Protein AF-A0A7C9EKT6-F1 (afdb_monomer)

Nearest PDB structures (foldseek):
  8a5x-assembly1_A  TM=7.760E-01  e=1.685E-02  Homo sapiens

pLDDT: mean 84.58, std 11.41, range [53.12, 97.75]

Solvent-accessible surface area (backbone atoms only — not comparable to full-atom values): 6250 Å² total; per-residue (Å²): 116,49,46,29,49,45,30,72,34,12,73,25,17,88,84,67,53,48,83,48,59,75,71,38,66,30,97,48,77,91,43,35,16,50,45,60,32,58,52,50,25,46,48,28,68,67,31,66,92,47,80,81,61,56,55,63,34,42,77,44,76,51,62,91,65,98,67,75,61,82,60,71,91,75,60,91,57,86,68,64,47,50,22,23,40,64,58,86,74,91,76,95,70,59,83,84,76,61,68,99,78,122

Mean predicted aligned error: 7.29 Å

Sequence (102 aa):
AKPIDEEPLALNNPKGFTGSMLGRPGLKRSVRVGETGIREAAAYLLDYGGFAGVPPTALVKFSHVTFHVNNPARVSSPPYKIASLQRYVDHDSDAGDLGPSG

Radius of gyration: 16.67 Å; Cα contacts (8 Å, |Δi|>4): 152; chains: 1; bounding box: 42×39×40 Å

InterPro domains:
  IPR000403 Phosphatidylinositol 3-/4-kinase, catalytic domain [PF00454] (2-99)
  IPR044571 Phosphatidylinositol 4-kinase gamma 1-8 [PT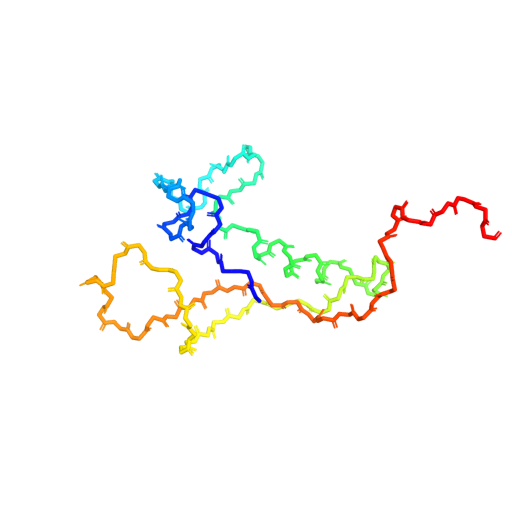HR45800] (1-101)

Structure (mmCIF, N/CA/C/O backbone):
data_AF-A0A7C9EKT6-F1
#
_entry.id   AF-A0A7C9EKT6-F1
#
loop_
_atom_site.group_PDB
_atom_site.id
_atom_site.type_symbol
_atom_site.label_atom_id
_atom_site.label_alt_id
_atom_site.label_comp_id
_atom_site.label_asym_id
_atom_site.label_entity_id
_atom_site.label_seq_id
_atom_site.pdbx_PDB_ins_code
_atom_site.Cartn_x
_atom_site.Cartn_y
_atom_site.Cartn_z
_atom_site.occupancy
_atom_site.B_iso_or_equiv
_atom_site.auth_seq_id
_atom_site.auth_comp_id
_atom_site.auth_asym_id
_atom_site.auth_atom_id
_atom_site.pdbx_PDB_model_num
ATOM 1 N N . ALA A 1 1 ? -4.235 -5.867 -6.021 1.00 83.06 1 ALA A N 1
ATOM 2 C CA . ALA A 1 1 ? -2.937 -6.000 -5.320 1.00 83.06 1 ALA A CA 1
ATOM 3 C C . ALA A 1 1 ? -1.960 -4.978 -5.892 1.00 83.06 1 ALA A C 1
ATOM 5 O O . ALA A 1 1 ? -2.109 -4.650 -7.065 1.00 83.06 1 ALA A O 1
ATOM 6 N N . LYS A 1 2 ? -1.005 -4.473 -5.101 1.00 89.69 2 LYS A N 1
ATOM 7 C CA . LYS A 1 2 ? -0.019 -3.461 -5.532 1.00 89.69 2 LYS A CA 1
ATOM 8 C C . LYS A 1 2 ? 1.393 -4.068 -5.582 1.00 89.69 2 LYS A C 1
ATOM 10 O O . LYS A 1 2 ? 1.980 -4.291 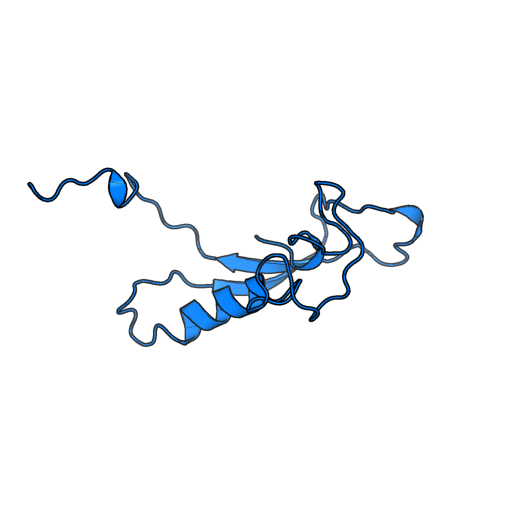-4.521 1.00 89.69 2 LYS A O 1
ATOM 15 N N . PRO A 1 3 ? 1.918 -4.419 -6.770 1.00 89.06 3 PRO A N 1
ATOM 16 C CA . PRO A 1 3 ? 3.199 -5.112 -6.876 1.00 89.06 3 PRO A CA 1
ATOM 17 C C . PRO A 1 3 ? 4.402 -4.216 -6.571 1.00 89.06 3 PRO A C 1
ATOM 19 O O . PRO A 1 3 ? 4.495 -3.095 -7.065 1.00 89.06 3 PRO A O 1
ATOM 22 N N . ILE A 1 4 ? 5.354 -4.749 -5.804 1.00 88.88 4 ILE A N 1
ATOM 23 C CA . ILE A 1 4 ? 6.567 -4.041 -5.358 1.00 88.88 4 ILE A CA 1
ATOM 24 C C . ILE A 1 4 ? 7.463 -3.624 -6.533 1.00 88.88 4 ILE A C 1
ATOM 26 O O . ILE A 1 4 ? 8.095 -2.569 -6.511 1.00 88.88 4 ILE A O 1
ATOM 30 N N . ASP A 1 5 ? 7.543 -4.457 -7.567 1.00 84.62 5 ASP A N 1
ATOM 31 C CA . ASP A 1 5 ? 8.399 -4.236 -8.732 1.00 84.62 5 ASP A CA 1
ATOM 32 C C . ASP A 1 5 ? 7.801 -3.256 -9.755 1.00 84.62 5 ASP A C 1
ATOM 34 O O . ASP A 1 5 ? 8.514 -2.847 -10.669 1.00 84.62 5 ASP A O 1
ATOM 38 N N . GLU A 1 6 ? 6.535 -2.858 -9.596 1.00 86.38 6 GLU A N 1
ATOM 39 C CA . GLU A 1 6 ? 5.840 -1.866 -10.432 1.00 86.38 6 GLU A CA 1
ATOM 40 C C . GLU A 1 6 ? 5.775 -0.471 -9.779 1.00 86.38 6 GLU A C 1
ATOM 42 O O . GLU A 1 6 ? 5.287 0.485 -10.388 1.00 86.38 6 GLU A O 1
ATOM 47 N N . GLU A 1 7 ? 6.284 -0.326 -8.550 1.00 87.00 7 GLU A N 1
ATOM 48 C CA . GLU A 1 7 ? 6.341 0.954 -7.838 1.00 87.00 7 GLU A CA 1
ATOM 49 C C . GLU A 1 7 ? 7.135 2.030 -8.621 1.00 87.00 7 GLU A C 1
ATOM 51 O O . GLU A 1 7 ? 7.945 1.718 -9.504 1.00 87.00 7 GLU A O 1
ATOM 56 N N . PRO A 1 8 ? 6.936 3.334 -8.334 1.00 86.06 8 PRO A N 1
ATOM 57 C CA . PRO A 1 8 ? 7.763 4.408 -8.887 1.00 86.06 8 PRO A CA 1
ATOM 58 C C . PRO A 1 8 ? 9.264 4.101 -8.789 1.00 86.06 8 PRO A C 1
ATOM 60 O O . PRO A 1 8 ? 9.767 3.854 -7.695 1.00 86.06 8 PRO A O 1
ATOM 63 N N . LEU A 1 9 ? 9.978 4.158 -9.921 1.00 86.00 9 LEU A N 1
ATOM 64 C CA . LEU A 1 9 ? 11.417 3.864 -10.050 1.00 86.00 9 LEU A CA 1
ATOM 65 C C . LEU A 1 9 ? 11.825 2.389 -9.902 1.00 86.00 9 LEU A C 1
ATOM 67 O O . LEU A 1 9 ? 13.018 2.086 -9.997 1.00 86.00 9 LEU A O 1
ATOM 71 N N . ALA A 1 10 ? 10.871 1.477 -9.702 1.00 86.38 10 ALA A N 1
ATOM 72 C CA . ALA A 1 10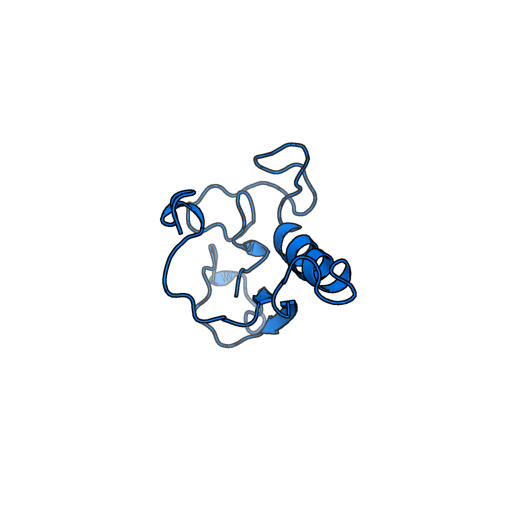 ? 11.129 0.044 -9.667 1.00 86.38 10 ALA A CA 1
ATOM 73 C C . ALA A 1 10 ? 11.365 -0.534 -11.076 1.00 86.38 10 ALA A C 1
ATOM 75 O O . ALA A 1 10 ? 11.102 0.103 -12.099 1.00 86.38 10 ALA A O 1
ATOM 76 N N . LEU A 1 11 ? 11.894 -1.759 -11.131 1.00 83.94 11 LEU A N 1
ATOM 77 C CA . LEU A 1 11 ? 12.359 -2.399 -12.366 1.00 83.94 11 LEU A CA 1
ATOM 78 C C . LEU A 1 11 ? 11.266 -2.543 -13.435 1.00 83.94 11 LEU A C 1
ATOM 80 O O . LEU A 1 11 ? 11.544 -2.357 -14.618 1.00 83.94 11 LEU A O 1
ATOM 84 N N . ASN A 1 12 ? 10.045 -2.877 -13.024 1.00 81.88 12 ASN A N 1
ATOM 85 C CA . ASN A 1 12 ? 8.899 -3.122 -13.893 1.00 81.88 12 ASN A CA 1
ATOM 86 C C . ASN A 1 12 ? 7.889 -1.969 -13.831 1.00 81.88 12 ASN A C 1
ATOM 88 O O . ASN A 1 12 ? 6.690 -2.184 -13.979 1.00 81.88 12 ASN A O 1
ATOM 92 N N . ASN A 1 13 ? 8.356 -0.737 -13.605 1.00 85.44 13 ASN A N 1
ATOM 93 C CA . ASN A 1 13 ? 7.478 0.423 -13.599 1.00 85.44 13 ASN A CA 1
ATOM 94 C C . ASN A 1 13 ? 6.777 0.595 -14.969 1.00 85.44 13 ASN A C 1
ATOM 96 O O . ASN A 1 13 ? 7.473 0.811 -15.967 1.00 85.44 13 ASN A O 1
ATOM 100 N N . PRO A 1 14 ? 5.430 0.593 -15.029 1.00 81.50 14 PRO A N 1
ATOM 101 C CA . PRO A 1 14 ? 4.683 0.643 -16.289 1.00 81.50 14 PRO A CA 1
ATOM 102 C C . PRO A 1 14 ? 4.786 1.976 -17.036 1.00 81.50 14 PRO A C 1
ATOM 104 O O . PRO A 1 14 ? 4.439 2.060 -18.210 1.00 81.50 14 PRO A O 1
ATOM 107 N N . LYS A 1 15 ? 5.272 3.034 -16.379 1.00 81.94 15 LYS A N 1
ATOM 108 C CA . LYS A 1 15 ? 5.514 4.346 -16.993 1.00 81.94 15 LYS A CA 1
ATOM 109 C C . LYS A 1 15 ? 6.920 4.468 -17.592 1.00 81.94 15 LYS A C 1
ATOM 111 O O . LYS A 1 15 ? 7.290 5.546 -18.041 1.00 81.94 15 LYS A O 1
ATOM 116 N N . GLY A 1 16 ? 7.733 3.410 -17.547 1.00 75.12 16 GLY A N 1
ATOM 117 C CA . GLY A 1 16 ? 9.092 3.400 -18.096 1.00 75.12 16 GLY A CA 1
ATOM 118 C C . GLY A 1 16 ? 10.135 4.149 -17.257 1.00 75.12 16 GLY A C 1
ATOM 119 O O . GLY A 1 16 ? 11.326 4.060 -17.554 1.00 75.12 16 GLY A O 1
ATOM 120 N N . PHE A 1 17 ? 9.730 4.825 -16.174 1.00 76.38 17 PHE A N 1
ATOM 121 C CA . PHE A 1 17 ? 10.636 5.434 -15.195 1.00 76.38 17 PHE A CA 1
ATOM 122 C C . PHE A 1 17 ? 11.272 4.347 -14.329 1.00 76.38 17 PHE A C 1
ATOM 124 O O . PHE A 1 17 ? 10.853 4.100 -13.200 1.00 76.38 17 PHE A O 1
ATOM 131 N N . THR A 1 18 ? 12.253 3.666 -14.903 1.00 73.44 18 THR A N 1
ATOM 132 C CA . THR A 1 18 ? 13.006 2.570 -14.291 1.00 73.44 18 THR A CA 1
ATOM 133 C C . THR A 1 18 ? 14.427 3.035 -13.952 1.00 73.44 18 THR A C 1
ATOM 135 O O . THR A 1 18 ? 14.828 4.141 -14.312 1.00 73.44 18 THR A O 1
ATOM 138 N N . GLY A 1 19 ? 15.205 2.207 -13.248 1.00 66.12 19 GLY A N 1
ATOM 139 C CA . GLY A 1 19 ? 16.645 2.442 -13.060 1.00 66.12 19 GLY A CA 1
ATOM 140 C C . GLY A 1 19 ? 17.094 2.759 -11.633 1.00 66.12 19 GLY A C 1
ATOM 141 O O . GLY A 1 19 ? 18.284 2.978 -11.416 1.00 66.12 19 GLY A O 1
ATOM 142 N N . SER A 1 20 ? 16.191 2.732 -10.648 1.00 70.06 20 SER A N 1
ATOM 143 C CA . SER A 1 20 ? 16.588 2.733 -9.238 1.00 70.06 20 SER A CA 1
ATOM 144 C C . SER A 1 20 ? 16.632 1.308 -8.683 1.00 70.06 20 SER A C 1
ATOM 146 O O . SER A 1 20 ? 15.869 0.433 -9.093 1.00 70.06 20 SER A O 1
ATOM 148 N N . MET A 1 21 ? 17.539 1.058 -7.740 1.00 74.75 21 MET A N 1
ATOM 149 C CA . MET A 1 21 ? 17.575 -0.210 -7.009 1.00 74.75 21 MET A CA 1
ATOM 150 C C . MET A 1 21 ? 16.525 -0.199 -5.893 1.00 74.75 21 MET A C 1
ATOM 152 O O . MET A 1 21 ? 16.355 0.819 -5.218 1.00 74.75 21 MET A O 1
ATOM 156 N N . LEU A 1 22 ? 15.880 -1.344 -5.646 1.00 78.69 22 LEU A N 1
ATOM 157 C CA . LEU A 1 22 ? 15.028 -1.538 -4.466 1.00 78.69 22 LEU A CA 1
ATOM 158 C C . LEU A 1 22 ? 15.769 -1.089 -3.194 1.00 78.69 22 LEU A C 1
ATOM 160 O O . LEU A 1 22 ? 16.970 -1.325 -3.046 1.00 78.69 22 LEU A O 1
ATOM 164 N N . GLY A 1 23 ? 15.066 -0.404 -2.293 1.00 79.50 23 GLY A N 1
ATOM 165 C CA . GLY A 1 23 ? 15.641 0.112 -1.047 1.00 79.50 23 GLY A CA 1
ATOM 166 C C . GLY A 1 23 ? 16.433 1.425 -1.173 1.00 79.50 23 GLY A C 1
ATOM 167 O O . GLY A 1 23 ? 16.806 2.005 -0.150 1.00 79.50 23 GLY A O 1
ATOM 168 N N . ARG A 1 24 ? 16.671 1.956 -2.382 1.00 86.19 24 ARG A N 1
ATOM 169 C CA . ARG A 1 24 ? 17.175 3.333 -2.559 1.00 86.19 24 ARG A CA 1
ATOM 170 C C . ARG A 1 24 ? 16.058 4.351 -2.311 1.00 86.19 24 ARG A C 1
ATOM 172 O O . ARG A 1 24 ? 14.889 4.000 -2.462 1.00 86.19 24 ARG A O 1
ATOM 179 N N . PRO A 1 25 ? 16.385 5.609 -1.957 1.00 85.00 25 PRO A N 1
ATOM 180 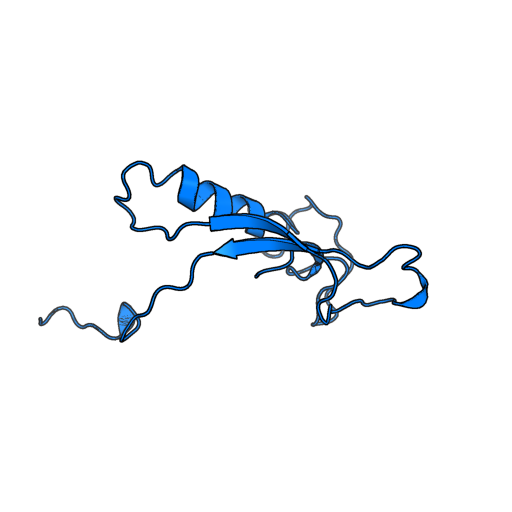C CA . PRO A 1 25 ? 15.389 6.674 -1.890 1.00 85.00 25 PRO A CA 1
ATOM 181 C C . PRO A 1 25 ? 14.572 6.742 -3.188 1.00 85.00 25 PRO A C 1
ATOM 183 O O . PRO A 1 25 ? 15.141 6.738 -4.280 1.00 85.00 25 PRO A O 1
ATOM 186 N N . GLY A 1 26 ? 13.248 6.746 -3.057 1.00 85.00 26 GLY A N 1
ATOM 187 C CA . GLY A 1 26 ? 12.314 6.866 -4.167 1.00 85.00 26 GLY A CA 1
ATOM 188 C C . GLY A 1 26 ? 12.033 8.326 -4.514 1.00 85.00 26 GLY A C 1
ATOM 189 O O . GLY A 1 26 ? 12.804 9.225 -4.179 1.00 85.00 26 GLY A O 1
ATOM 190 N N . LEU A 1 27 ? 10.880 8.571 -5.143 1.00 83.31 27 LEU A N 1
ATOM 191 C CA . LEU A 1 27 ? 10.436 9.924 -5.505 1.00 83.31 27 LEU A CA 1
ATOM 192 C C . LEU A 1 27 ? 10.381 10.868 -4.289 1.00 83.31 27 LEU A C 1
ATOM 194 O O . LEU A 1 27 ? 10.727 12.042 -4.386 1.00 83.31 27 LEU A O 1
ATOM 198 N N . LYS A 1 28 ? 9.982 10.340 -3.126 1.00 84.69 28 LYS A N 1
ATOM 199 C CA . LYS A 1 28 ? 10.152 11.006 -1.832 1.00 84.69 28 LYS A CA 1
ATOM 200 C C . LYS A 1 28 ? 11.376 10.424 -1.141 1.00 84.69 28 LYS A C 1
ATOM 202 O O . LYS A 1 28 ? 11.449 9.219 -0.940 1.00 84.69 28 LYS A O 1
ATOM 207 N N . ARG A 1 29 ? 12.291 11.275 -0.671 1.00 83.62 29 ARG A N 1
ATOM 208 C CA . ARG A 1 29 ? 13.538 10.834 -0.015 1.00 83.62 29 ARG A CA 1
ATOM 209 C C . ARG A 1 29 ? 13.314 9.954 1.228 1.00 83.62 29 ARG A C 1
ATOM 211 O O . ARG A 1 29 ? 14.176 9.148 1.563 1.00 83.62 29 ARG A O 1
ATOM 218 N N . SER A 1 30 ? 12.172 10.102 1.900 1.00 86.12 30 SER A N 1
ATOM 219 C CA . SER A 1 30 ? 11.778 9.324 3.085 1.00 86.12 30 SER A CA 1
ATOM 220 C C . SER A 1 30 ? 11.151 7.958 2.773 1.00 86.12 30 SER A C 1
ATOM 222 O O . SER A 1 30 ? 10.967 7.148 3.685 1.00 86.12 30 SER A O 1
ATOM 224 N N . VAL A 1 31 ? 10.818 7.687 1.508 1.00 85.56 31 VAL A N 1
ATOM 225 C CA . VAL A 1 31 ? 10.182 6.442 1.061 1.00 85.56 31 VAL A CA 1
ATOM 226 C C . VAL A 1 31 ? 11.113 5.770 0.071 1.00 85.56 31 VAL A C 1
ATOM 228 O O . VAL A 1 31 ? 11.479 6.365 -0.939 1.00 85.56 31 VAL A O 1
ATOM 231 N N . ARG A 1 32 ? 11.530 4.541 0.356 1.00 90.25 32 ARG A N 1
ATOM 232 C CA . ARG A 1 32 ? 12.428 3.814 -0.537 1.00 90.25 32 ARG A CA 1
ATOM 233 C C . ARG A 1 32 ? 11.636 3.038 -1.582 1.00 90.25 32 ARG A C 1
ATOM 235 O O . ARG A 1 32 ? 10.499 2.638 -1.341 1.00 90.25 32 ARG A O 1
ATOM 242 N N . VAL A 1 33 ? 12.252 2.843 -2.742 1.00 88.94 33 VAL A N 1
ATOM 243 C CA . VAL A 1 33 ? 11.660 2.113 -3.870 1.00 88.94 33 VAL A CA 1
ATOM 244 C C . VAL A 1 33 ? 11.345 0.679 -3.447 1.00 88.94 33 VAL A C 1
ATOM 246 O O . VAL A 1 33 ? 12.240 -0.027 -2.973 1.00 88.94 33 VAL A O 1
ATOM 249 N N . GLY A 1 34 ? 10.095 0.254 -3.633 1.00 87.75 34 GLY A N 1
ATOM 250 C CA . GLY A 1 34 ? 9.640 -1.103 -3.339 1.00 87.75 34 GLY A CA 1
ATOM 251 C C . GLY A 1 34 ? 9.278 -1.374 -1.877 1.00 87.75 34 GLY A C 1
ATOM 252 O O . GLY A 1 34 ? 9.061 -2.525 -1.504 1.00 87.75 34 GLY A O 1
ATOM 253 N N . GLU A 1 35 ? 9.244 -0.350 -1.021 1.00 90.88 35 GLU A N 1
ATOM 254 C CA . GLU A 1 35 ? 8.861 -0.510 0.389 1.00 90.88 35 GLU A CA 1
ATOM 255 C C . GLU A 1 35 ? 7.392 -0.176 0.661 1.00 90.88 35 GLU A C 1
ATOM 257 O O . GLU A 1 35 ? 6.930 -0.339 1.794 1.00 90.88 35 GLU A O 1
ATOM 262 N N . THR A 1 36 ? 6.643 0.299 -0.338 1.00 90.56 36 THR A N 1
ATOM 263 C CA . THR A 1 36 ? 5.268 0.765 -0.119 1.00 90.56 36 THR A CA 1
ATOM 264 C C . THR A 1 36 ? 4.381 -0.389 0.339 1.00 90.56 36 THR A C 1
ATOM 266 O O . THR A 1 36 ? 3.689 -0.256 1.346 1.00 90.56 36 THR A O 1
ATOM 269 N N . GLY A 1 37 ? 4.487 -1.558 -0.301 1.00 92.31 37 GLY A N 1
ATOM 270 C CA . GLY A 1 37 ? 3.707 -2.738 0.093 1.00 92.31 37 GLY A CA 1
ATOM 271 C C . GLY A 1 37 ? 3.937 -3.195 1.544 1.00 92.31 37 GLY A C 1
ATOM 272 O O . GLY A 1 37 ? 2.991 -3.579 2.232 1.00 92.31 37 GLY A O 1
ATOM 273 N N . ILE A 1 38 ? 5.173 -3.098 2.051 1.00 93.44 38 ILE A N 1
ATOM 274 C CA . ILE A 1 38 ? 5.495 -3.432 3.453 1.00 93.44 38 ILE A CA 1
ATOM 275 C C . ILE A 1 38 ? 4.854 -2.421 4.406 1.00 93.44 38 ILE A C 1
ATOM 277 O O . ILE A 1 38 ? 4.326 -2.804 5.448 1.00 93.44 38 ILE A O 1
ATOM 281 N N . ARG A 1 39 ? 4.872 -1.134 4.048 1.00 94.81 39 ARG A N 1
ATOM 282 C CA . ARG A 1 39 ? 4.267 -0.066 4.857 1.00 94.81 39 ARG A CA 1
ATOM 283 C C . ARG A 1 39 ? 2.754 -0.219 4.965 1.00 94.81 39 ARG A C 1
ATOM 285 O O . ARG A 1 39 ? 2.206 0.053 6.025 1.00 94.81 39 ARG A O 1
ATOM 292 N N . GLU A 1 40 ? 2.094 -0.694 3.913 1.00 94.94 40 GLU A N 1
ATOM 293 C CA . GLU A 1 40 ? 0.657 -0.987 3.946 1.00 94.94 40 GLU A CA 1
ATOM 294 C C . GLU A 1 40 ? 0.327 -2.153 4.886 1.00 94.94 40 GLU A C 1
ATOM 296 O O . GLU A 1 40 ? -0.574 -2.039 5.715 1.00 94.94 40 GLU A O 1
ATOM 301 N N . ALA A 1 41 ? 1.089 -3.251 4.820 1.00 95.62 41 ALA A N 1
ATOM 302 C CA . ALA A 1 41 ? 0.922 -4.365 5.755 1.00 95.62 41 ALA A CA 1
ATOM 303 C C . ALA A 1 41 ? 1.206 -3.935 7.206 1.00 95.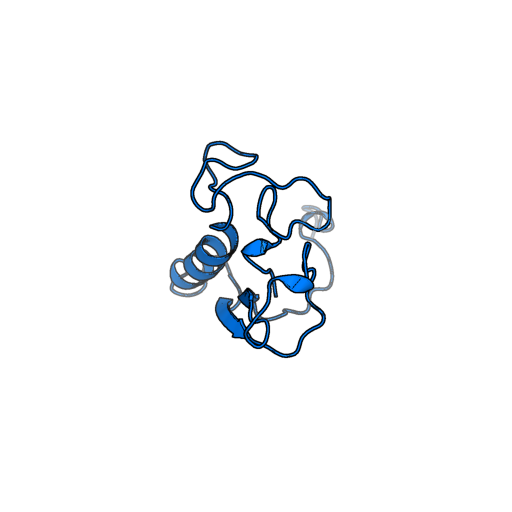62 41 ALA A C 1
ATOM 305 O O . ALA A 1 41 ? 0.461 -4.283 8.119 1.00 95.62 41 ALA A O 1
ATOM 306 N N . ALA A 1 42 ? 2.249 -3.126 7.417 1.00 96.69 42 ALA A N 1
ATOM 307 C CA . ALA A 1 42 ? 2.572 -2.575 8.726 1.00 96.69 42 ALA A CA 1
ATOM 308 C C . ALA A 1 42 ? 1.464 -1.656 9.260 1.00 96.69 42 ALA A C 1
ATOM 310 O O . ALA A 1 42 ? 1.168 -1.725 10.444 1.00 96.69 42 ALA A O 1
ATOM 311 N N . ALA A 1 43 ? 0.824 -0.837 8.417 1.00 97.25 43 ALA A N 1
ATOM 312 C CA . ALA A 1 43 ? -0.278 0.027 8.841 1.00 97.25 43 ALA A CA 1
ATOM 313 C C . ALA A 1 43 ? -1.443 -0.779 9.435 1.00 97.25 43 ALA A C 1
ATOM 315 O O . ALA A 1 43 ? -1.961 -0.405 10.481 1.00 97.25 43 ALA A O 1
ATOM 316 N N . TYR A 1 44 ? -1.797 -1.914 8.822 1.00 96.81 44 TYR A N 1
ATOM 317 C CA . TYR A 1 44 ? -2.810 -2.817 9.373 1.00 96.81 44 TYR A CA 1
ATOM 318 C C . TYR A 1 44 ? -2.370 -3.440 10.706 1.00 96.81 44 TYR A C 1
ATOM 320 O O . TYR A 1 44 ? -3.142 -3.470 11.657 1.00 96.81 44 TYR A O 1
ATOM 328 N N . LEU A 1 45 ? -1.119 -3.904 10.800 1.00 96.81 45 LEU A N 1
ATOM 329 C CA . LEU A 1 45 ? -0.590 -4.495 12.036 1.00 96.81 45 LEU A CA 1
ATOM 330 C C . LEU A 1 45 ? -0.471 -3.480 13.185 1.0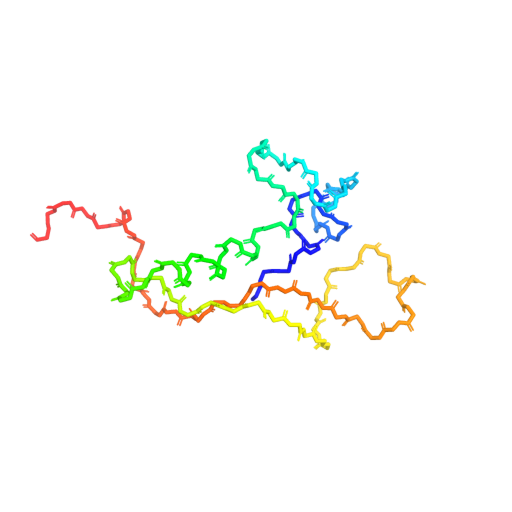0 96.81 45 LEU A C 1
ATOM 332 O O . LEU A 1 45 ? -0.611 -3.853 14.347 1.00 96.81 45 LEU A O 1
ATOM 336 N N . LEU A 1 46 ? -0.182 -2.218 12.863 1.00 97.75 46 LEU A N 1
ATOM 337 C CA . LEU A 1 46 ? -0.054 -1.127 13.828 1.00 97.75 46 LE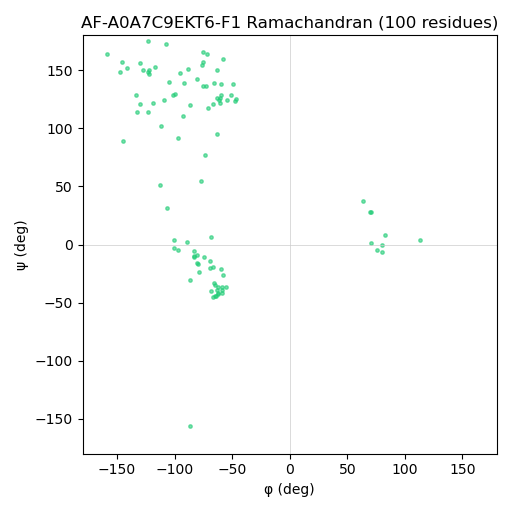U A CA 1
ATOM 338 C C . LEU A 1 46 ? -1.409 -0.578 14.284 1.00 97.75 46 LEU A C 1
ATOM 340 O O . LEU A 1 46 ? -1.484 -0.040 15.386 1.00 97.75 46 LEU A O 1
ATOM 344 N N . ASP A 1 47 ? -2.469 -0.738 13.488 1.00 97.38 47 ASP A N 1
ATOM 345 C CA . ASP A 1 47 ? -3.844 -0.403 13.872 1.00 97.38 47 ASP A CA 1
ATOM 346 C C . ASP A 1 47 ? -4.452 -1.467 14.805 1.00 97.38 47 ASP A C 1
ATOM 348 O O . ASP A 1 47 ? -5.497 -2.076 14.558 1.00 97.38 47 ASP A O 1
ATOM 352 N N . TYR A 1 48 ? -3.745 -1.732 15.901 1.00 92.38 48 TYR A N 1
ATOM 353 C CA . TYR A 1 48 ? -4.170 -2.686 16.909 1.00 92.38 48 TYR A CA 1
ATOM 354 C C . TYR A 1 48 ? -5.478 -2.221 17.560 1.00 92.38 48 TYR A C 1
ATOM 356 O O . TYR A 1 48 ? -5.579 -1.105 18.066 1.00 92.38 48 TYR A O 1
ATOM 364 N N . GLY A 1 49 ? -6.489 -3.091 17.555 1.00 93.19 49 GLY A N 1
ATOM 365 C CA . GLY A 1 49 ? -7.833 -2.751 18.028 1.00 93.19 49 GLY A CA 1
ATOM 366 C C . GLY A 1 49 ? -8.683 -1.966 17.021 1.00 93.19 49 GLY A C 1
ATOM 367 O O . GLY A 1 49 ? -9.839 -1.689 17.328 1.00 93.19 49 GLY A O 1
ATOM 368 N N . GLY A 1 50 ? -8.160 -1.658 15.827 1.00 94.38 50 GLY A N 1
ATOM 369 C CA . GLY A 1 50 ? -8.932 -1.093 14.718 1.00 94.38 50 GLY A CA 1
ATOM 370 C C . GLY A 1 50 ? -9.379 0.355 14.919 1.00 94.38 50 GLY A C 1
ATOM 371 O O . GLY A 1 50 ? -10.417 0.741 14.388 1.00 94.38 50 GLY A O 1
ATOM 372 N N . PHE A 1 51 ? -8.638 1.148 15.699 1.00 96.19 51 PHE A N 1
ATOM 373 C CA . PHE A 1 51 ? -8.975 2.550 15.958 1.00 96.19 51 PHE A CA 1
ATOM 374 C C . PHE A 1 51 ? -8.956 3.400 14.679 1.00 96.19 51 PHE A C 1
ATOM 376 O O . PHE A 1 51 ? -9.844 4.223 14.472 1.00 96.19 51 PHE A O 1
ATOM 383 N N . ALA A 1 52 ? -7.956 3.200 13.817 1.00 95.50 52 ALA A N 1
ATOM 384 C CA . ALA A 1 52 ? -7.832 3.899 12.541 1.00 95.50 52 ALA A CA 1
ATOM 385 C C . ALA A 1 52 ? -8.665 3.253 11.418 1.00 95.50 52 ALA A C 1
ATOM 387 O O . ALA A 1 52 ? -8.795 3.837 10.343 1.00 95.50 52 ALA A O 1
ATOM 388 N N . GLY A 1 53 ? -9.227 2.064 11.653 1.00 95.81 53 GLY A N 1
ATOM 389 C CA . GLY A 1 53 ? -10.077 1.355 10.701 1.00 95.81 53 GLY A CA 1
ATOM 390 C C . GLY A 1 53 ? -9.329 0.815 9.480 1.00 95.81 53 GLY A C 1
ATOM 391 O O . GLY A 1 53 ? -9.928 0.680 8.413 1.00 95.81 53 GLY A O 1
ATOM 392 N N . VAL A 1 54 ? -8.032 0.511 9.599 1.00 97.50 54 VAL A N 1
ATOM 393 C CA . VAL A 1 54 ? -7.226 0.008 8.479 1.00 97.50 54 VAL A CA 1
ATOM 394 C C . VAL A 1 54 ? -7.733 -1.382 8.068 1.00 97.50 54 VAL A C 1
ATOM 396 O O . VAL A 1 54 ? -7.699 -2.316 8.876 1.00 97.50 54 VAL A O 1
ATOM 399 N N . PRO A 1 55 ? -8.176 -1.584 6.812 1.00 97.38 55 PRO A N 1
ATOM 400 C CA . PRO A 1 55 ? -8.649 -2.892 6.380 1.00 97.38 55 PRO A CA 1
ATOM 401 C C . PRO A 1 55 ? -7.531 -3.947 6.422 1.00 97.38 55 PRO A C 1
ATOM 403 O O . PRO A 1 55 ? -6.364 -3.617 6.167 1.00 97.38 55 PRO A O 1
ATOM 406 N N . PRO A 1 56 ? -7.870 -5.232 6.660 1.00 97.00 56 PRO A N 1
ATOM 407 C CA . PRO A 1 56 ? -6.903 -6.322 6.641 1.00 97.00 56 PRO A CA 1
ATOM 408 C C . PRO A 1 56 ? -6.007 -6.278 5.409 1.00 97.00 56 PRO A C 1
ATOM 410 O O . PRO A 1 56 ? -6.491 -6.266 4.275 1.00 97.00 56 PRO A O 1
ATOM 413 N N . THR A 1 57 ? -4.698 -6.234 5.647 1.00 97.50 57 THR A N 1
ATOM 414 C CA . THR A 1 57 ? -3.689 -6.081 4.599 1.00 97.50 57 THR A CA 1
ATOM 415 C C . THR A 1 57 ? -2.567 -7.086 4.807 1.00 97.50 57 THR A C 1
ATOM 417 O O . THR A 1 57 ? -1.996 -7.172 5.892 1.00 97.50 57 THR A O 1
ATOM 420 N N . ALA A 1 58 ? -2.237 -7.839 3.761 1.00 95.75 58 ALA A N 1
ATOM 421 C CA . ALA A 1 58 ? -1.196 -8.857 3.789 1.00 95.75 58 ALA A CA 1
ATOM 422 C C . ALA A 1 58 ? -0.196 -8.665 2.649 1.00 95.75 58 ALA A C 1
ATOM 424 O O . ALA A 1 58 ? -0.545 -8.201 1.561 1.00 95.75 58 ALA A O 1
ATOM 425 N N . LEU A 1 59 ? 1.050 -9.074 2.889 1.00 95.88 59 LEU A N 1
ATOM 426 C CA . LEU A 1 59 ? 2.046 -9.215 1.838 1.00 95.88 59 LEU A CA 1
ATOM 427 C C . LEU A 1 59 ? 1.916 -10.611 1.225 1.00 95.88 59 LEU A C 1
ATOM 429 O O . LEU A 1 59 ? 2.048 -11.614 1.923 1.00 95.88 59 LEU A O 1
ATOM 433 N N . VAL A 1 60 ? 1.647 -10.678 -0.075 1.00 94.38 60 VAL A N 1
ATOM 434 C CA . VAL A 1 60 ? 1.368 -11.931 -0.781 1.00 94.38 60 VAL A CA 1
ATOM 435 C C . VAL A 1 60 ? 2.351 -12.149 -1.921 1.00 94.38 60 VAL A C 1
ATOM 437 O O . VAL A 1 60 ? 2.786 -11.200 -2.574 1.00 94.38 60 VAL A O 1
ATOM 440 N N . LYS A 1 61 ? 2.671 -13.418 -2.181 1.00 91.88 61 LYS A N 1
ATOM 441 C CA . LYS A 1 61 ? 3.377 -13.872 -3.382 1.00 91.88 61 LYS A CA 1
ATOM 442 C C . LYS A 1 61 ? 2.387 -14.637 -4.250 1.00 91.88 61 LYS A C 1
ATOM 444 O O . LYS A 1 61 ? 1.790 -15.598 -3.777 1.00 91.88 61 LYS A O 1
ATOM 449 N N . PHE A 1 62 ? 2.227 -14.237 -5.504 1.00 88.06 62 PHE A N 1
ATOM 450 C CA . PHE A 1 62 ? 1.289 -14.876 -6.428 1.00 88.06 62 PHE A CA 1
ATOM 451 C C . PHE A 1 62 ? 1.875 -14.954 -7.838 1.00 88.06 62 PHE A C 1
ATOM 453 O O . PHE A 1 62 ? 2.720 -14.144 -8.224 1.00 88.06 62 PHE A O 1
ATOM 460 N N . SER A 1 63 ? 1.444 -15.965 -8.586 1.00 85.00 63 SER A N 1
ATOM 461 C CA . SER A 1 63 ? 1.820 -16.248 -9.974 1.00 85.00 63 SER A CA 1
ATOM 462 C C . SER A 1 63 ? 0.562 -16.308 -10.852 1.00 85.00 63 SER A C 1
ATOM 464 O O . SER A 1 63 ? -0.550 -16.206 -10.341 1.00 85.00 63 SER A O 1
ATOM 466 N N . HIS A 1 64 ? 0.730 -16.467 -12.169 1.00 72.50 64 HIS A N 1
ATOM 467 C CA . HIS A 1 64 ? -0.374 -16.627 -13.135 1.00 72.50 64 HIS A CA 1
ATOM 468 C C . HIS A 1 64 ? -1.327 -15.421 -13.265 1.00 72.50 64 HIS A C 1
ATOM 470 O O . HIS A 1 64 ? -2.525 -15.590 -13.470 1.00 72.50 64 HIS A O 1
ATOM 476 N N . VAL A 1 65 ? -0.795 -14.198 -13.198 1.00 66.88 65 VAL A N 1
ATOM 477 C CA . VAL A 1 65 ? -1.538 -12.956 -13.481 1.00 66.88 65 VAL A CA 1
ATOM 478 C C . VAL A 1 65 ? -0.829 -12.194 -14.603 1.00 66.88 65 VAL A C 1
ATOM 480 O O . VAL A 1 65 ? 0.387 -12.319 -14.756 1.00 66.88 65 VAL A O 1
ATOM 483 N N . THR A 1 66 ? -1.569 -11.432 -15.415 1.00 68.31 66 THR A N 1
ATOM 484 C CA . THR A 1 66 ? -1.013 -10.576 -16.474 1.00 68.31 66 THR A CA 1
ATOM 485 C C . THR A 1 66 ? -0.141 -9.495 -15.845 1.00 68.31 66 THR A C 1
ATOM 487 O O . THR A 1 66 ? -0.615 -8.472 -15.360 1.00 68.31 66 THR A O 1
ATOM 490 N N . PHE A 1 67 ? 1.154 -9.767 -15.791 1.00 68.69 67 PHE A N 1
ATOM 491 C CA . PHE A 1 67 ? 2.135 -8.920 -15.142 1.00 68.69 67 PHE A CA 1
ATOM 492 C C . PHE A 1 67 ? 2.746 -7.928 -16.122 1.00 68.69 67 PHE A C 1
ATOM 494 O O . PHE A 1 67 ? 3.111 -8.309 -17.234 1.00 68.69 67 PHE A O 1
ATOM 501 N N . HIS A 1 68 ? 2.951 -6.682 -15.685 1.00 69.12 68 HIS A N 1
ATOM 502 C CA . HIS A 1 68 ? 3.841 -5.793 -16.419 1.00 69.12 68 HIS A CA 1
ATOM 503 C C . HIS A 1 68 ? 5.283 -6.277 -16.227 1.00 69.12 68 HIS A C 1
ATOM 505 O O . HIS A 1 68 ? 5.776 -6.354 -15.097 1.00 69.12 68 HIS A O 1
ATOM 511 N N . VAL A 1 69 ? 5.935 -6.665 -17.322 1.00 69.06 69 VAL A N 1
ATOM 512 C CA . VAL A 1 69 ? 7.316 -7.157 -17.336 1.00 69.06 69 VAL A CA 1
ATOM 513 C C . VAL A 1 69 ? 8.051 -6.436 -18.456 1.00 69.06 69 VAL A C 1
ATOM 515 O O . VAL A 1 69 ? 7.757 -6.648 -19.629 1.00 69.06 69 VAL A O 1
ATOM 518 N N . ASN A 1 70 ? 9.032 -5.607 -18.097 1.00 66.00 70 ASN A N 1
ATOM 519 C CA . ASN A 1 70 ? 9.771 -4.795 -19.068 1.00 66.00 70 ASN A CA 1
ATOM 520 C C . ASN A 1 70 ? 10.687 -5.628 -19.987 1.00 66.00 70 ASN A C 1
ATOM 522 O O . ASN A 1 70 ? 11.075 -5.165 -21.056 1.00 66.00 70 ASN A O 1
ATOM 526 N N . ASN A 1 71 ? 11.045 -6.859 -19.597 1.00 68.44 71 ASN A N 1
ATOM 527 C CA . ASN A 1 71 ? 11.832 -7.773 -20.428 1.00 68.44 71 ASN A CA 1
ATOM 528 C C . ASN A 1 71 ? 11.401 -9.243 -20.233 1.00 68.44 71 ASN A C 1
ATOM 530 O O . ASN A 1 71 ? 11.965 -9.938 -19.381 1.00 68.44 71 ASN A O 1
ATOM 534 N N . PRO A 1 72 ? 10.426 -9.742 -21.013 1.00 61.59 72 PRO A N 1
ATOM 535 C CA . PRO A 1 72 ? 9.922 -11.109 -20.873 1.00 61.59 72 PRO A CA 1
ATOM 536 C C . PRO A 1 72 ? 10.961 -12.186 -21.238 1.00 61.59 72 PRO A C 1
ATOM 538 O O . PRO A 1 72 ? 10.844 -13.317 -20.779 1.00 61.59 72 PRO A O 1
ATOM 541 N N . ALA A 1 73 ? 12.016 -11.847 -21.992 1.00 61.78 73 ALA A N 1
ATOM 542 C CA . ALA A 1 73 ? 13.041 -12.796 -22.440 1.00 61.78 73 ALA A CA 1
ATOM 543 C C . ALA A 1 73 ? 14.030 -13.232 -21.337 1.00 61.78 73 ALA A C 1
ATOM 545 O O . ALA A 1 73 ? 14.806 -14.162 -21.539 1.00 61.78 73 ALA A O 1
ATOM 546 N N . ARG A 1 74 ? 14.029 -12.569 -20.169 1.00 56.50 74 ARG A N 1
ATOM 547 C CA . ARG A 1 74 ? 14.924 -12.878 -19.031 1.00 56.50 74 ARG A CA 1
ATOM 548 C C . ARG A 1 74 ? 14.260 -13.691 -17.916 1.00 56.50 74 ARG A C 1
ATOM 550 O O . ARG A 1 74 ? 14.877 -13.922 -16.879 1.00 56.50 74 ARG A O 1
ATOM 557 N N . VAL A 1 75 ? 13.010 -14.104 -18.100 1.00 60.25 75 VAL A N 1
ATOM 558 C CA . VAL A 1 75 ? 12.214 -14.755 -17.057 1.00 60.25 75 VAL A CA 1
ATOM 559 C C . VAL A 1 75 ? 12.300 -16.276 -17.240 1.00 60.25 75 VAL A C 1
ATOM 561 O O . VAL A 1 75 ? 11.549 -16.860 -18.011 1.00 60.25 75 VAL A O 1
ATOM 564 N N . SER A 1 76 ? 13.264 -16.920 -16.571 1.00 53.12 76 SER A N 1
ATOM 565 C CA . SER A 1 76 ? 13.512 -18.374 -16.666 1.00 53.12 76 SER A CA 1
ATOM 566 C C . SER A 1 76 ? 12.620 -19.235 -15.755 1.00 53.12 76 SER A C 1
ATOM 568 O O . SER A 1 76 ? 12.667 -20.460 -15.823 1.00 53.12 76 SER A O 1
ATOM 570 N N . SER A 1 77 ? 11.804 -18.615 -14.902 1.00 57.44 77 SER A N 1
ATOM 571 C CA . SER A 1 77 ? 10.877 -19.259 -13.964 1.00 57.44 77 SER A CA 1
ATOM 572 C C . SER A 1 77 ? 9.485 -18.632 -14.093 1.00 57.44 77 SER A C 1
ATOM 574 O O . SER A 1 77 ? 9.397 -17.498 -14.560 1.00 57.44 77 SER A O 1
ATOM 576 N N . PRO A 1 78 ? 8.381 -19.314 -13.719 1.00 60.41 78 PRO A N 1
ATOM 577 C CA . PRO A 1 78 ? 7.057 -18.711 -13.826 1.00 60.41 78 PRO A CA 1
ATOM 578 C C . PRO A 1 78 ? 7.049 -17.366 -13.084 1.00 60.41 78 PRO A C 1
ATOM 580 O O . PRO A 1 78 ? 7.411 -17.337 -11.901 1.00 60.41 78 PRO A O 1
ATOM 583 N N . PRO A 1 79 ? 6.685 -16.253 -13.753 1.00 74.38 79 PRO A N 1
ATOM 584 C CA . PRO A 1 79 ? 6.761 -14.942 -13.138 1.00 74.38 79 PRO A CA 1
ATOM 585 C C . PRO A 1 79 ? 5.845 -14.928 -11.919 1.00 74.38 79 PRO A C 1
ATOM 587 O O . PRO A 1 79 ? 4.657 -15.245 -12.005 1.00 74.38 79 PRO A O 1
ATOM 590 N N . TYR A 1 80 ? 6.418 -14.582 -10.773 1.00 82.88 80 TYR A N 1
ATOM 591 C CA . TYR A 1 80 ? 5.669 -14.284 -9.566 1.00 82.88 80 TYR A CA 1
ATOM 592 C C . TYR A 1 80 ? 5.906 -12.834 -9.185 1.00 82.88 80 TYR A C 1
ATOM 594 O O . TYR A 1 80 ? 6.977 -12.277 -9.439 1.00 82.88 80 TYR A O 1
ATOM 602 N N . LYS A 1 81 ? 4.927 -12.248 -8.505 1.00 86.81 81 LYS A N 1
ATOM 603 C CA . LYS A 1 81 ? 5.067 -10.930 -7.900 1.00 86.81 81 LYS A CA 1
ATOM 604 C C . LYS A 1 81 ? 4.796 -10.982 -6.419 1.00 86.81 81 LYS A C 1
ATOM 606 O O . LYS A 1 81 ? 4.008 -11.796 -5.939 1.00 86.81 81 LYS A O 1
ATOM 611 N N . ILE A 1 82 ? 5.491 -10.102 -5.714 1.00 90.44 82 ILE A N 1
ATOM 612 C CA . ILE A 1 82 ? 5.226 -9.797 -4.317 1.00 90.44 82 ILE A CA 1
ATOM 613 C C . ILE A 1 82 ? 4.454 -8.482 -4.301 1.00 90.44 82 ILE A C 1
ATOM 615 O O . ILE A 1 82 ? 4.869 -7.516 -4.943 1.00 90.44 82 ILE A O 1
ATOM 619 N N . ALA A 1 83 ? 3.326 -8.455 -3.601 1.00 92.31 83 ALA A N 1
ATOM 620 C CA . ALA A 1 83 ? 2.464 -7.284 -3.522 1.00 92.31 83 ALA A CA 1
ATOM 621 C C . ALA A 1 83 ? 1.805 -7.171 -2.156 1.00 92.31 83 ALA A C 1
ATOM 623 O O . ALA A 1 83 ? 1.586 -8.181 -1.484 1.00 92.31 83 ALA A O 1
ATOM 624 N N . SER A 1 84 ? 1.393 -5.959 -1.798 1.00 95.31 84 SER A N 1
ATOM 625 C CA . SER A 1 84 ? 0.355 -5.799 -0.788 1.00 95.31 84 SER A CA 1
ATOM 626 C C . SER A 1 84 ? -1.015 -6.143 -1.382 1.00 95.31 84 SER A C 1
ATOM 628 O O . SER A 1 84 ? -1.370 -5.766 -2.511 1.00 95.31 84 SER A O 1
ATOM 630 N N . LEU A 1 85 ? -1.794 -6.891 -0.609 1.00 95.50 85 LEU A N 1
ATOM 631 C CA . LEU A 1 85 ? -3.191 -7.189 -0.869 1.00 95.50 85 LEU A CA 1
ATOM 632 C C . LEU A 1 85 ? -4.003 -6.732 0.337 1.00 95.50 85 LEU A C 1
ATOM 634 O O . LEU A 1 85 ? -3.866 -7.275 1.431 1.00 95.50 85 LEU A O 1
ATOM 638 N N . GLN A 1 86 ? -4.840 -5.729 0.112 1.00 97.12 86 GLN A N 1
ATOM 639 C CA . GLN A 1 86 ? -5.760 -5.192 1.099 1.00 97.12 86 GLN A CA 1
ATOM 640 C C . GLN A 1 86 ? -7.178 -5.664 0.781 1.00 97.12 86 GLN A C 1
ATOM 642 O O . GLN A 1 86 ? -7.565 -5.722 -0.391 1.00 97.12 86 GLN A O 1
ATOM 647 N N . ARG A 1 87 ? -7.940 -6.013 1.822 1.00 96.44 87 ARG A N 1
ATOM 648 C CA . ARG A 1 87 ? -9.359 -6.349 1.699 1.00 96.44 87 ARG A CA 1
ATOM 649 C C . ARG A 1 87 ? -10.109 -5.152 1.120 1.00 96.44 87 ARG A C 1
ATOM 651 O O . ARG A 1 87 ? -9.997 -4.048 1.643 1.00 96.44 87 ARG A O 1
ATOM 658 N N . TYR A 1 88 ? -10.889 -5.394 0.075 1.00 95.31 88 TYR A N 1
ATOM 659 C CA . TYR A 1 88 ? -11.820 -4.399 -0.436 1.00 95.31 88 TYR A CA 1
ATOM 660 C C . TYR A 1 88 ? -12.916 -4.117 0.598 1.00 95.31 88 TYR A C 1
ATOM 662 O O . TYR A 1 88 ? -13.391 -5.034 1.272 1.00 95.31 88 TYR A O 1
ATOM 670 N N . VAL A 1 89 ? -13.279 -2.848 0.741 1.00 94.19 89 VAL A N 1
ATOM 671 C CA . VAL A 1 89 ? -14.344 -2.387 1.630 1.00 94.19 89 VAL A CA 1
ATOM 672 C C . VAL A 1 89 ? -15.241 -1.480 0.801 1.00 94.19 89 VAL A C 1
ATOM 674 O O . VAL A 1 89 ? -14.761 -0.494 0.234 1.00 94.19 89 VAL A O 1
ATOM 677 N N . ASP A 1 90 ? -16.515 -1.850 0.702 1.00 94.44 90 ASP A N 1
ATOM 678 C CA . ASP A 1 90 ? -17.533 -1.015 0.070 1.00 94.44 90 ASP A CA 1
ATOM 679 C C . ASP A 1 90 ? -17.638 0.322 0.814 1.00 94.44 90 ASP A C 1
ATOM 681 O O . ASP A 1 90 ? -17.588 0.373 2.045 1.00 94.44 90 ASP A O 1
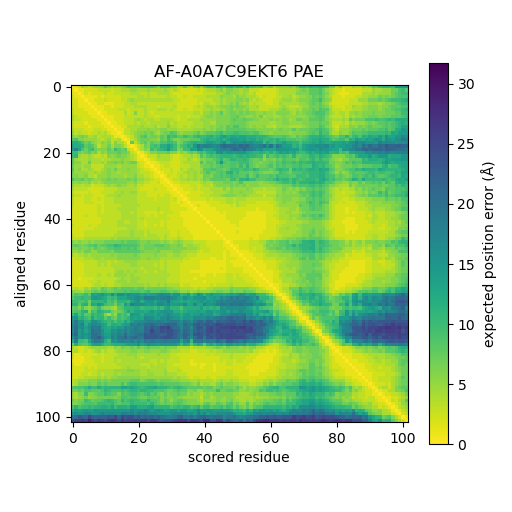ATOM 685 N N . HIS A 1 91 ? -17.753 1.405 0.057 1.00 90.88 91 HIS A N 1
ATOM 686 C CA . HIS A 1 91 ? -17.954 2.756 0.566 1.00 90.88 91 HIS A CA 1
ATOM 687 C C . HIS A 1 91 ? -18.810 3.529 -0.434 1.00 90.88 91 HIS A C 1
ATOM 689 O O . HIS A 1 91 ? -18.724 3.287 -1.639 1.00 90.88 91 HIS A O 1
ATOM 695 N N . ASP A 1 92 ? -19.619 4.45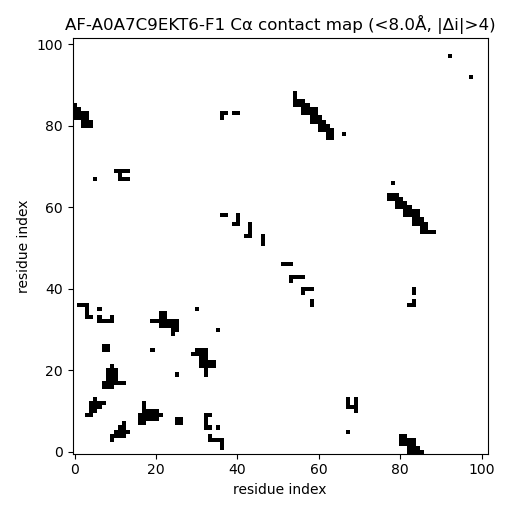8 0.068 1.00 88.81 92 ASP A N 1
ATOM 696 C CA . ASP A 1 92 ? -20.530 5.239 -0.772 1.00 88.81 92 ASP A CA 1
ATOM 697 C C . ASP A 1 92 ? -19.860 6.487 -1.362 1.00 88.81 92 ASP A C 1
ATOM 699 O O . ASP A 1 92 ? -20.245 6.954 -2.434 1.00 88.81 92 ASP A O 1
ATOM 703 N N . SER A 1 93 ? -18.887 7.075 -0.659 1.00 89.06 93 SER A N 1
ATOM 704 C CA . SER A 1 93 ? -18.236 8.334 -1.057 1.00 89.06 93 SER A CA 1
ATOM 705 C C . SER A 1 93 ? -16.862 8.499 -0.405 1.00 89.06 93 SER A C 1
ATOM 707 O O . SER A 1 93 ? -16.550 7.824 0.583 1.00 89.06 93 SER A O 1
ATOM 709 N N . ASP A 1 94 ? -16.050 9.413 -0.940 1.00 89.50 94 ASP A N 1
ATOM 710 C CA . ASP A 1 94 ? -14.773 9.780 -0.336 1.00 89.50 94 ASP A CA 1
ATOM 711 C C . ASP A 1 94 ? -14.995 10.686 0.884 1.00 89.50 94 ASP A C 1
ATOM 713 O O . ASP A 1 94 ? -15.962 11.441 0.974 1.00 89.50 94 ASP A O 1
ATOM 717 N N . ALA A 1 95 ? -14.048 10.686 1.828 1.00 88.19 95 ALA A N 1
ATOM 718 C CA . ALA A 1 95 ? -14.145 11.522 3.030 1.00 88.19 95 ALA A CA 1
ATOM 719 C C . ALA A 1 95 ? -14.233 13.034 2.728 1.00 88.19 95 ALA A C 1
ATOM 721 O O . ALA A 1 95 ? -14.686 13.799 3.573 1.00 88.19 95 ALA A O 1
ATOM 722 N N . GLY A 1 96 ? -13.791 13.469 1.541 1.00 90.00 96 GLY A N 1
ATOM 723 C CA . GLY A 1 96 ? -13.889 14.860 1.091 1.00 90.00 96 GLY A CA 1
ATOM 724 C C . GLY A 1 96 ? -15.270 15.265 0.565 1.00 90.00 96 GLY A C 1
ATOM 725 O O . GLY A 1 96 ? -15.539 16.462 0.484 1.00 90.00 96 GLY A O 1
ATOM 726 N N . ASP A 1 97 ? -16.136 14.302 0.239 1.00 89.75 97 ASP A N 1
ATOM 727 C CA . ASP A 1 97 ? -17.492 14.560 -0.268 1.00 89.75 97 ASP A CA 1
ATOM 728 C C . ASP A 1 97 ? -18.480 14.887 0.866 1.00 89.75 97 ASP A C 1
ATOM 730 O O . ASP A 1 97 ? -19.559 15.434 0.634 1.00 89.75 97 ASP A O 1
ATOM 734 N N . LEU A 1 98 ? -18.105 14.578 2.112 1.00 84.88 98 LEU A N 1
ATOM 735 C CA . LEU A 1 98 ? -18.903 14.839 3.303 1.00 84.88 98 LEU A CA 1
ATOM 736 C C . LEU A 1 98 ? -18.522 16.195 3.911 1.00 84.88 98 LEU A C 1
ATOM 738 O O . LEU A 1 98 ? -17.439 16.380 4.467 1.00 84.88 98 LEU A O 1
ATOM 742 N N . GLY A 1 99 ? -19.438 17.160 3.817 1.00 84.94 99 GLY A N 1
ATOM 743 C CA . GLY A 1 99 ? -19.308 18.444 4.502 1.00 84.94 99 GLY A CA 1
ATOM 744 C C . GLY A 1 99 ? -19.515 18.321 6.021 1.00 84.94 99 GLY A C 1
ATOM 745 O O . GLY A 1 99 ? -20.110 17.356 6.493 1.00 84.94 99 GLY A O 1
ATOM 746 N N . PRO A 1 100 ? -19.106 19.328 6.813 1.00 81.88 100 PRO A N 1
ATOM 747 C CA . PRO A 1 100 ? -19.252 19.331 8.275 1.00 81.88 100 PRO A CA 1
ATOM 748 C C . PRO A 1 100 ? -20.709 19.442 8.770 1.00 81.88 100 PRO A C 1
ATOM 750 O O . PRO A 1 100 ? -20.940 19.617 9.962 1.00 81.88 100 PRO A O 1
ATOM 753 N N . SER A 1 101 ? -21.689 19.390 7.869 1.00 71.75 101 SER A N 1
ATOM 754 C CA . SER A 1 101 ? -23.109 19.653 8.119 1.00 71.75 101 SER A CA 1
ATOM 755 C C . SER A 1 101 ? -23.951 18.385 7.955 1.00 71.75 101 SER A C 1
ATOM 757 O O . SER A 1 101 ? -24.915 18.386 7.191 1.00 71.75 101 SER A O 1
ATOM 759 N N . GLY A 1 102 ? -23.539 17.304 8.622 1.00 57.12 102 GLY A N 1
ATOM 760 C CA . GLY A 1 102 ? -24.413 16.149 8.852 1.00 57.12 102 GLY A CA 1
ATOM 761 C C . GLY A 1 102 ? -25.606 16.506 9.729 1.00 57.12 102 GLY A C 1
ATOM 762 O O . GLY A 1 102 ? -25.454 17.410 10.585 1.00 57.12 102 GLY A O 1
#

Secondary structure (DSSP, 8-state):
-EEGGGSTTSTT-TTS---PPTTSB-SSTTSBTT-HHHHHHHHHHHSTTSSS-PPPEEEEEEESS----S-GGG--S--EEEEEEE-----SS-TTT--S--

Organism: Opuntia streptacantha (NCBI:txid393608)

Foldseek 3Di:
DAFLQCFAQHCLPVVPNHDDDFQQQGPHNVDGRSCVQVVLCVVVVVCVVCPVVRFHKDWDKDFDDPDRDPDPPPPPDGDITTGIDGDDDDDDDDPVVDDPPD